Protein AF-A0A537DXI0-F1 (afdb_monomer_lite)

Foldseek 3Di:
DLQWDWDDDDPDIDIGDDPLSRVLVVVLVVCVVVVHDPVVSVVSSVVSVVVVVVVVVVVVVVPDPPPDDDD

pLDDT: mean 81.61, std 14.23, range [42.66, 94.25]

Radius of gyration: 17.72 Å; chains: 1; bounding box: 44×39×49 Å

Sequence (71 aa):
MTGAAISVSGHTVSIIGGYEAVSMAKDALEKLIKGRQHGTVYKFLRRRRQEIKKEKALGLWEGQVPTAKKP

Structure (mmCIF, N/CA/C/O backbone):
data_AF-A0A537DXI0-F1
#
_entry.id   AF-A0A537DXI0-F1
#
loop_
_atom_site.group_PDB
_atom_site.id
_atom_site.type_symbol
_atom_site.label_atom_id
_atom_site.label_alt_id
_atom_site.label_comp_id
_atom_site.label_asym_id
_atom_site.label_entity_id
_atom_site.label_seq_id
_atom_site.pdbx_PDB_ins_code
_atom_site.Cartn_x
_atom_site.Cartn_y
_atom_site.Cartn_z
_atom_site.occupancy
_atom_site.B_iso_or_equiv
_atom_site.auth_seq_id
_atom_site.auth_comp_id
_atom_site.auth_asym_id
_atom_site.auth_atom_id
_atom_site.pdbx_PDB_model_num
ATOM 1 N N . MET A 1 1 ? -7.174 -4.352 2.760 1.00 57.44 1 MET A N 1
ATOM 2 C CA . MET A 1 1 ? -7.123 -3.392 1.642 1.00 57.44 1 MET A CA 1
ATOM 3 C C . MET A 1 1 ? -7.245 -1.985 2.195 1.00 57.44 1 MET A C 1
ATOM 5 O O . MET A 1 1 ? -7.996 -1.792 3.147 1.00 57.44 1 MET A O 1
ATOM 9 N N . THR A 1 2 ? -6.428 -1.080 1.662 1.00 64.38 2 THR A N 1
ATOM 10 C CA . THR A 1 2 ? -6.074 0.256 2.179 1.00 64.38 2 THR A CA 1
ATOM 11 C C . THR A 1 2 ? -7.160 1.316 2.005 1.00 64.38 2 THR A C 1
ATOM 13 O O . THR A 1 2 ? -7.106 2.329 2.687 1.00 64.38 2 THR A O 1
ATOM 16 N N . GLY A 1 3 ? -8.160 1.084 1.147 1.00 75.56 3 GLY A N 1
ATOM 17 C CA . GLY A 1 3 ? -9.193 2.081 0.836 1.00 75.56 3 GLY A CA 1
ATOM 18 C C . GLY A 1 3 ? -8.705 3.213 -0.077 1.00 75.56 3 GLY A C 1
ATOM 19 O O . GLY A 1 3 ? -9.409 4.201 -0.226 1.00 75.56 3 GLY A O 1
ATOM 20 N N . ALA A 1 4 ? -7.515 3.073 -0.671 1.00 83.81 4 ALA A N 1
ATOM 21 C CA . ALA A 1 4 ? -7.003 3.968 -1.704 1.00 83.81 4 ALA A CA 1
ATOM 22 C C . ALA A 1 4 ? -7.254 3.368 -3.096 1.00 83.81 4 ALA A C 1
ATOM 24 O O . ALA A 1 4 ? -7.133 2.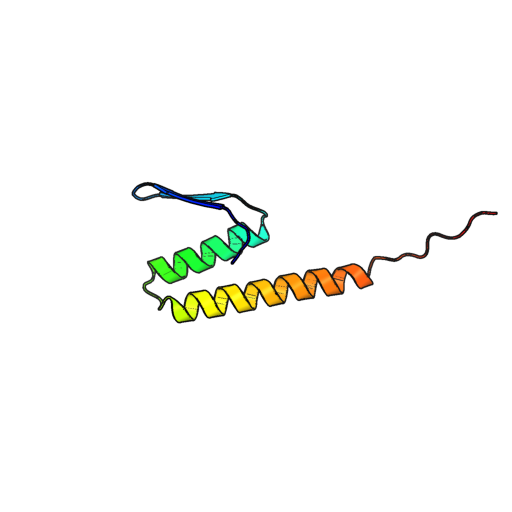152 -3.274 1.00 83.81 4 ALA A O 1
ATOM 25 N N . ALA A 1 5 ? -7.576 4.222 -4.064 1.00 86.44 5 ALA A N 1
ATOM 26 C CA . ALA A 1 5 ? -7.599 3.888 -5.481 1.00 86.44 5 ALA A CA 1
ATOM 27 C C . ALA A 1 5 ? -6.175 3.969 -6.044 1.00 86.44 5 ALA A C 1
ATOM 29 O O . ALA A 1 5 ? -5.429 4.899 -5.732 1.00 86.44 5 ALA A O 1
ATOM 30 N N . ILE A 1 6 ? -5.783 2.979 -6.844 1.00 90.06 6 ILE A N 1
ATOM 31 C CA . ILE A 1 6 ? -4.431 2.867 -7.399 1.00 90.06 6 ILE A CA 1
ATOM 32 C C . ILE A 1 6 ? -4.554 2.652 -8.906 1.00 90.06 6 ILE A C 1
ATOM 34 O O . ILE A 1 6 ? -5.312 1.784 -9.334 1.00 90.06 6 ILE A O 1
ATOM 38 N N . SER A 1 7 ? -3.795 3.418 -9.687 1.00 91.12 7 SER A N 1
ATOM 39 C CA . SER A 1 7 ? -3.641 3.240 -11.133 1.00 91.12 7 SER A CA 1
ATOM 40 C C . SER A 1 7 ? -2.168 3.042 -11.465 1.00 91.12 7 SER A C 1
ATOM 42 O O . SER A 1 7 ? -1.318 3.773 -10.959 1.00 91.12 7 SER A O 1
ATOM 44 N N . VAL A 1 8 ? -1.861 2.062 -12.309 1.00 91.25 8 VAL A N 1
ATOM 45 C CA . VAL A 1 8 ? -0.495 1.763 -12.757 1.00 91.25 8 VAL A CA 1
ATOM 46 C C . VAL A 1 8 ? -0.425 2.028 -14.255 1.00 91.25 8 VAL A C 1
ATOM 48 O O . VAL A 1 8 ? -1.108 1.361 -15.027 1.00 91.25 8 VAL A O 1
ATOM 51 N N . SER A 1 9 ? 0.399 2.995 -14.651 1.00 90.19 9 SER A N 1
ATOM 52 C CA . SER A 1 9 ? 0.550 3.432 -16.040 1.00 90.19 9 SER A CA 1
ATOM 53 C C . SER A 1 9 ? 2.025 3.408 -16.428 1.00 90.19 9 SER A C 1
ATOM 55 O O . SER A 1 9 ? 2.793 4.293 -16.048 1.00 90.19 9 SER A O 1
ATOM 57 N N . GLY A 1 10 ? 2.431 2.382 -17.179 1.00 91.12 10 GLY A N 1
ATOM 58 C CA . GLY A 1 10 ? 3.816 2.194 -17.616 1.00 91.12 10 GLY A CA 1
ATOM 59 C C . GLY A 1 10 ? 4.789 2.122 -16.436 1.00 91.12 10 GLY A C 1
ATOM 60 O O . GLY A 1 10 ? 4.829 1.123 -15.724 1.00 91.12 10 GLY A O 1
ATOM 61 N N . HIS A 1 11 ? 5.543 3.205 -16.225 1.00 90.12 11 HIS A N 1
ATOM 62 C CA . HIS A 1 11 ? 6.568 3.339 -15.179 1.00 90.12 11 HIS A CA 1
ATOM 63 C C . HIS A 1 11 ? 6.110 4.190 -13.984 1.00 90.12 11 HIS A C 1
ATOM 65 O O . HIS A 1 11 ? 6.914 4.544 -13.122 1.00 90.12 11 HIS A O 1
ATOM 71 N N . THR A 1 12 ? 4.832 4.569 -13.931 1.00 92.00 12 THR A N 1
ATOM 72 C CA . THR A 1 12 ? 4.297 5.477 -12.914 1.00 92.00 12 THR A CA 1
ATOM 73 C C . THR A 1 12 ? 3.088 4.862 -12.225 1.00 92.00 12 THR A C 1
ATOM 75 O O . THR A 1 12 ? 2.226 4.259 -12.862 1.00 92.00 12 THR A O 1
ATOM 78 N N . VAL A 1 13 ? 3.017 5.029 -10.903 1.00 91.62 13 VAL A N 1
ATOM 79 C CA . VAL A 1 13 ? 1.883 4.586 -10.088 1.00 91.62 13 VAL A CA 1
ATOM 80 C C . VAL A 1 13 ? 1.221 5.802 -9.456 1.00 91.62 13 VAL A C 1
ATOM 82 O O . VAL A 1 13 ? 1.847 6.533 -8.692 1.00 91.62 13 VAL A O 1
ATOM 85 N N . SER A 1 14 ? -0.054 6.006 -9.768 1.00 92.81 14 SER A N 1
ATOM 86 C CA . SER A 1 14 ? -0.896 7.048 -9.182 1.00 92.81 14 SER A CA 1
ATOM 87 C C . SER A 1 14 ? -1.711 6.460 -8.035 1.00 92.81 14 SER A C 1
ATOM 89 O O . SER A 1 14 ? -2.304 5.389 -8.173 1.00 92.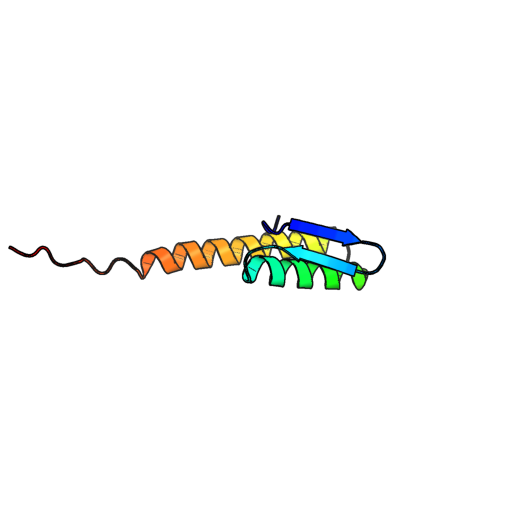81 14 SER A O 1
ATOM 91 N N . ILE A 1 15 ? -1.753 7.156 -6.899 1.00 92.94 15 ILE A N 1
ATOM 92 C CA . ILE A 1 15 ? -2.474 6.720 -5.698 1.00 92.94 15 ILE A CA 1
ATOM 93 C C . ILE A 1 15 ? -3.386 7.860 -5.252 1.00 92.94 15 ILE A C 1
ATOM 95 O O . ILE A 1 15 ? -2.918 8.974 -5.034 1.00 92.94 15 ILE A O 1
ATOM 99 N N . ILE A 1 16 ? -4.676 7.573 -5.098 1.00 91.56 16 ILE A N 1
ATOM 100 C CA . ILE A 1 16 ? -5.695 8.538 -4.679 1.00 91.56 16 ILE A CA 1
ATOM 101 C C . ILE A 1 16 ? -6.400 7.990 -3.440 1.00 91.56 16 ILE A C 1
ATOM 103 O O . ILE A 1 16 ? -6.915 6.872 -3.439 1.00 91.56 16 ILE A O 1
ATOM 107 N N . GLY A 1 17 ? -6.430 8.770 -2.364 1.00 88.62 17 GLY A N 1
ATOM 108 C CA . GLY A 1 17 ? -7.100 8.395 -1.124 1.00 88.62 17 GLY A CA 1
ATOM 109 C C . GLY A 1 17 ? -6.759 9.336 0.024 1.00 88.62 17 GLY A C 1
ATOM 110 O O . GLY A 1 17 ? -6.048 10.322 -0.154 1.00 88.62 17 GLY A O 1
ATOM 111 N N . GLY A 1 18 ? -7.253 9.015 1.221 1.00 88.50 18 GLY A N 1
ATOM 112 C CA . GLY A 1 18 ? -6.887 9.749 2.433 1.00 88.50 18 GLY A CA 1
ATOM 113 C C . GLY A 1 18 ? -5.392 9.630 2.746 1.00 88.50 18 GLY A C 1
ATOM 114 O O . GLY A 1 18 ? -4.765 8.625 2.408 1.00 88.50 18 GLY A O 1
ATOM 115 N N . TYR A 1 19 ? -4.836 10.631 3.432 1.00 87.00 19 TYR A N 1
ATOM 116 C CA . TYR A 1 19 ? -3.400 10.745 3.719 1.00 87.00 19 TYR A CA 1
ATOM 117 C C . TYR A 1 19 ? -2.771 9.447 4.264 1.00 87.00 19 TYR A C 1
ATOM 119 O O . TYR A 1 19 ? -1.792 8.939 3.715 1.00 87.00 19 TYR A O 1
ATOM 127 N N . GLU A 1 20 ? -3.386 8.842 5.283 1.00 85.06 20 GLU A N 1
ATOM 128 C CA . GLU A 1 20 ? -2.909 7.581 5.871 1.00 85.06 20 GLU A CA 1
ATOM 129 C C . GLU A 1 20 ? -2.943 6.407 4.881 1.00 85.06 20 GLU A C 1
ATOM 131 O O . GLU A 1 20 ? -2.047 5.560 4.865 1.00 85.06 20 GLU A O 1
ATOM 136 N N . ALA A 1 21 ? -3.987 6.342 4.050 1.00 87.88 21 ALA A N 1
ATOM 137 C CA . ALA A 1 21 ? -4.169 5.275 3.074 1.00 87.88 21 ALA A CA 1
ATOM 138 C C . ALA A 1 21 ? -3.137 5.373 1.944 1.00 87.88 21 ALA A C 1
ATOM 140 O O . ALA A 1 21 ? -2.600 4.347 1.523 1.00 87.88 21 ALA A O 1
ATOM 141 N N . VAL A 1 22 ? -2.829 6.596 1.495 1.00 90.94 22 VAL A N 1
ATOM 142 C CA . VAL A 1 22 ? -1.793 6.875 0.490 1.00 90.94 22 VAL A CA 1
ATOM 143 C C . VAL A 1 22 ? -0.412 6.512 1.029 1.00 90.94 22 VAL A C 1
ATOM 145 O O . VAL A 1 22 ? 0.328 5.792 0.361 1.00 90.94 22 VAL A O 1
ATOM 148 N N . SER A 1 23 ? -0.089 6.934 2.255 1.00 89.81 23 SER A N 1
ATOM 149 C CA . SER A 1 23 ? 1.188 6.613 2.904 1.00 89.81 23 SER A CA 1
ATOM 150 C C . SER A 1 23 ? 1.395 5.096 3.032 1.00 89.81 23 SER A C 1
ATOM 152 O O . SER A 1 23 ? 2.410 4.552 2.598 1.00 89.81 23 SER A O 1
ATOM 154 N N . MET A 1 24 ? 0.371 4.372 3.495 1.00 90.31 24 MET A N 1
ATOM 155 C CA . MET A 1 24 ? 0.429 2.911 3.599 1.00 90.31 24 MET A CA 1
ATOM 156 C C . MET A 1 24 ? 0.569 2.217 2.235 1.00 90.31 24 MET A C 1
ATOM 158 O O . MET A 1 24 ? 1.279 1.215 2.115 1.00 90.31 24 MET A O 1
ATOM 162 N N . ALA A 1 25 ? -0.129 2.716 1.211 1.00 90.88 25 ALA A N 1
ATOM 163 C CA . ALA A 1 25 ? -0.043 2.178 -0.141 1.00 90.88 25 ALA A CA 1
ATOM 164 C C . ALA A 1 25 ? 1.356 2.384 -0.742 1.00 90.88 25 ALA A C 1
ATOM 166 O O . ALA A 1 25 ? 1.885 1.455 -1.351 1.00 90.88 25 ALA A O 1
ATOM 167 N N . LYS A 1 26 ? 1.980 3.546 -0.508 1.00 91.50 26 LYS A N 1
ATOM 168 C CA . LYS A 1 26 ? 3.358 3.833 -0.922 1.00 91.50 26 LYS A CA 1
ATOM 169 C C . LYS A 1 26 ? 4.352 2.858 -0.287 1.00 91.50 26 LYS A C 1
ATOM 171 O O . LYS A 1 26 ? 5.119 2.227 -1.009 1.00 91.50 26 LYS A O 1
ATOM 176 N N . ASP A 1 27 ? 4.288 2.657 1.028 1.00 91.94 27 ASP A N 1
ATOM 177 C CA . ASP A 1 27 ? 5.173 1.718 1.733 1.00 91.94 27 ASP A CA 1
ATOM 178 C C . ASP A 1 27 ? 5.034 0.282 1.221 1.00 91.94 27 ASP A C 1
ATOM 180 O O . ASP A 1 27 ? 6.015 -0.455 1.084 1.00 91.94 27 ASP A O 1
ATOM 184 N N . ALA A 1 28 ? 3.800 -0.145 0.952 1.00 92.50 28 ALA A N 1
ATOM 185 C CA . ALA A 1 28 ? 3.542 -1.460 0.390 1.00 92.50 28 ALA A CA 1
ATOM 186 C C . ALA A 1 28 ? 4.105 -1.585 -1.030 1.00 92.50 28 ALA A C 1
ATOM 188 O O . ALA A 1 28 ? 4.734 -2.598 -1.339 1.00 92.50 28 ALA A O 1
ATOM 189 N N . LEU A 1 29 ? 3.929 -0.556 -1.860 1.00 91.81 29 LEU A N 1
ATOM 190 C CA . LEU A 1 29 ? 4.459 -0.510 -3.218 1.00 91.81 29 LEU A CA 1
ATOM 191 C C . LEU A 1 29 ? 5.990 -0.560 -3.217 1.00 91.81 29 LEU A C 1
ATOM 193 O O . LEU A 1 29 ? 6.568 -1.374 -3.929 1.00 91.81 29 LEU A O 1
ATOM 197 N N . GLU A 1 30 ? 6.656 0.216 -2.362 1.00 93.00 30 GLU A N 1
ATOM 198 C CA . GLU A 1 30 ? 8.113 0.160 -2.222 1.00 93.00 30 GLU A CA 1
ATOM 199 C C . GLU A 1 30 ? 8.604 -1.231 -1.816 1.00 93.00 30 GLU A C 1
ATOM 201 O O . GLU A 1 30 ? 9.623 -1.705 -2.317 1.00 93.00 30 GLU A O 1
ATOM 206 N N . LYS A 1 31 ? 7.894 -1.911 -0.907 1.00 93.81 31 LYS A N 1
ATOM 207 C CA . LYS A 1 31 ? 8.245 -3.281 -0.511 1.00 93.81 31 LYS A CA 1
ATOM 208 C C . LYS A 1 31 ? 8.107 -4.249 -1.684 1.00 93.81 31 LYS A C 1
ATOM 210 O O . LYS A 1 31 ? 8.969 -5.111 -1.836 1.00 93.81 31 LYS A O 1
ATOM 215 N N . LEU A 1 32 ? 7.071 -4.099 -2.506 1.00 92.19 32 LEU A N 1
ATOM 216 C CA . LEU A 1 32 ? 6.884 -4.914 -3.708 1.00 92.19 32 LEU A CA 1
ATOM 217 C C . LEU A 1 32 ? 7.981 -4.649 -4.744 1.00 92.19 32 LEU A C 1
ATOM 219 O O . LEU A 1 32 ? 8.589 -5.600 -5.222 1.00 92.19 32 LEU A O 1
ATOM 223 N N . ILE A 1 33 ? 8.297 -3.380 -5.022 1.00 92.06 33 ILE A N 1
ATOM 224 C CA . ILE A 1 33 ? 9.36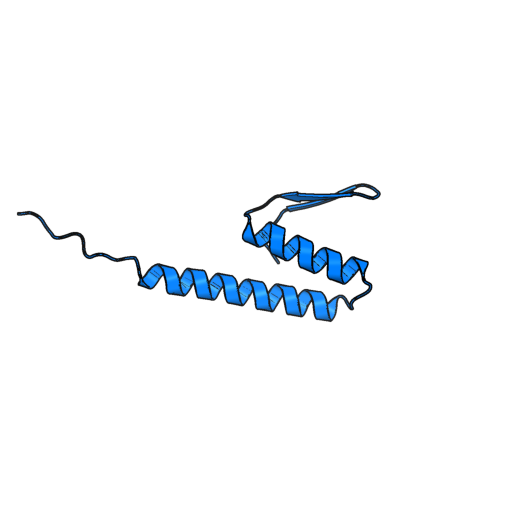3 -2.985 -5.960 1.00 92.06 33 ILE A CA 1
ATOM 225 C C . ILE A 1 33 ? 10.726 -3.530 -5.504 1.00 92.06 33 ILE A C 1
ATOM 227 O O . ILE A 1 33 ? 11.514 -3.993 -6.320 1.00 92.06 33 ILE A O 1
ATOM 231 N N . LYS A 1 34 ? 10.987 -3.557 -4.191 1.00 94.19 34 LYS A N 1
ATOM 232 C CA . LYS A 1 34 ? 12.203 -4.143 -3.596 1.00 94.19 34 LYS A CA 1
ATOM 233 C C . LYS A 1 34 ? 12.215 -5.686 -3.600 1.00 94.19 34 LYS A C 1
ATOM 235 O O . LYS A 1 34 ? 13.096 -6.279 -2.983 1.00 94.19 34 LYS A O 1
ATOM 240 N N . GLY A 1 35 ? 11.235 -6.348 -4.221 1.00 93.62 35 GLY A N 1
ATOM 241 C CA . GLY A 1 35 ? 11.170 -7.808 -4.342 1.00 93.62 35 GLY A CA 1
ATOM 242 C C . GLY A 1 35 ? 10.708 -8.538 -3.076 1.00 93.62 35 GLY A C 1
ATOM 243 O O . GLY A 1 35 ? 10.962 -9.732 -2.915 1.00 93.62 35 GLY A O 1
ATOM 244 N N . ARG A 1 36 ? 10.043 -7.859 -2.129 1.00 93.62 36 ARG A N 1
ATOM 245 C CA . ARG A 1 36 ? 9.484 -8.545 -0.953 1.00 93.62 36 ARG A CA 1
ATOM 246 C C . ARG A 1 36 ? 8.342 -9.466 -1.373 1.00 93.62 36 ARG A C 1
ATOM 248 O O . ARG A 1 36 ? 7.503 -9.108 -2.191 1.00 93.62 36 ARG A O 1
ATOM 255 N N . GLN A 1 37 ? 8.254 -10.622 -0.717 1.00 94.25 37 GLN A N 1
ATOM 256 C CA . GLN A 1 37 ? 7.154 -11.562 -0.921 1.00 94.25 37 GLN A CA 1
ATOM 257 C C . GLN A 1 37 ? 5.793 -10.893 -0.687 1.00 94.25 37 GLN A C 1
ATOM 259 O O . GLN A 1 37 ? 5.561 -10.272 0.357 1.00 94.25 37 GLN A O 1
ATOM 264 N N . HIS A 1 38 ? 4.862 -11.108 -1.618 1.00 90.50 38 HIS A N 1
ATOM 265 C CA . HIS A 1 38 ? 3.498 -10.577 -1.548 1.00 90.50 38 HIS A CA 1
ATOM 266 C C . HIS A 1 38 ? 2.801 -10.926 -0.225 1.00 90.50 38 HIS A C 1
ATOM 268 O O . HIS A 1 38 ? 2.145 -10.075 0.373 1.00 90.50 38 HIS A O 1
ATOM 274 N N . GLY A 1 39 ? 3.003 -12.143 0.299 1.00 92.50 39 GLY A N 1
ATOM 275 C CA . GLY A 1 39 ? 2.447 -12.566 1.589 1.00 92.50 39 GLY A CA 1
ATOM 276 C C . GLY A 1 39 ? 2.871 -11.668 2.758 1.00 92.50 39 GLY A C 1
ATOM 277 O O . GLY A 1 39 ? 2.041 -11.293 3.590 1.00 92.50 39 GLY A O 1
ATOM 278 N N . THR A 1 40 ? 4.138 -11.255 2.791 1.00 90.88 40 THR A N 1
ATOM 279 C CA . THR A 1 40 ? 4.676 -10.334 3.803 1.00 90.88 40 THR A CA 1
ATOM 280 C C . THR A 1 40 ? 4.079 -8.937 3.653 1.00 90.88 40 THR A C 1
ATOM 282 O O . THR A 1 40 ? 3.701 -8.320 4.650 1.00 90.88 40 THR A O 1
ATOM 285 N N . VAL A 1 41 ? 3.909 -8.459 2.417 1.00 92.12 41 VAL A N 1
ATOM 286 C CA . VAL A 1 41 ? 3.271 -7.163 2.137 1.00 92.12 41 VAL A CA 1
ATOM 287 C C . VAL A 1 41 ? 1.795 -7.173 2.544 1.00 92.12 41 VAL A C 1
ATOM 289 O O . VAL A 1 41 ? 1.327 -6.236 3.189 1.00 92.12 41 VAL A O 1
ATOM 292 N N . TYR A 1 42 ? 1.059 -8.254 2.278 1.00 90.56 42 TYR A N 1
ATOM 293 C CA . TYR A 1 42 ? -0.330 -8.379 2.724 1.00 90.56 42 TYR A CA 1
ATOM 294 C C . TYR A 1 42 ? -0.461 -8.433 4.247 1.00 90.56 42 TYR A C 1
ATOM 296 O O . TYR A 1 42 ? -1.381 -7.822 4.797 1.00 90.56 42 TYR A O 1
ATOM 304 N N . LYS A 1 43 ? 0.442 -9.140 4.941 1.00 90.38 43 LYS A N 1
ATOM 305 C CA . LYS A 1 43 ? 0.489 -9.152 6.413 1.00 90.38 43 LYS A CA 1
ATOM 306 C C . LYS A 1 43 ? 0.741 -7.746 6.961 1.00 90.38 43 LYS A C 1
ATOM 308 O O . LYS A 1 43 ? 0.011 -7.304 7.846 1.00 90.38 43 LYS A O 1
ATOM 313 N N . PHE A 1 44 ? 1.702 -7.027 6.382 1.00 90.00 44 PHE A N 1
ATOM 314 C CA . PHE A 1 44 ? 1.999 -5.635 6.723 1.00 90.00 44 PHE A CA 1
ATOM 315 C C . PHE A 1 44 ? 0.776 -4.721 6.540 1.00 90.00 44 PHE A C 1
ATOM 317 O O . PHE A 1 44 ? 0.364 -4.049 7.484 1.00 90.00 44 PHE A O 1
ATOM 324 N N . LEU A 1 45 ? 0.125 -4.769 5.373 1.00 88.56 45 LEU A N 1
ATOM 325 C CA . LEU A 1 45 ? -1.073 -3.976 5.078 1.00 88.56 45 LEU A CA 1
ATOM 326 C C . LEU A 1 45 ? -2.241 -4.281 6.026 1.00 88.56 45 LEU A C 1
ATOM 328 O O . LEU A 1 45 ? -2.989 -3.380 6.411 1.00 88.56 45 LEU A O 1
ATOM 332 N N . ARG A 1 46 ? -2.434 -5.551 6.406 1.00 88.06 46 ARG A N 1
ATOM 333 C CA . ARG A 1 46 ? -3.476 -5.927 7.374 1.00 88.06 46 ARG A CA 1
ATOM 334 C C . ARG A 1 46 ? -3.182 -5.372 8.760 1.00 88.06 46 ARG A C 1
ATOM 336 O O . ARG A 1 46 ? -4.085 -4.789 9.356 1.00 88.06 46 ARG A O 1
ATOM 343 N N . ARG A 1 47 ? -1.945 -5.527 9.241 1.00 88.62 47 ARG A N 1
ATOM 344 C CA . ARG A 1 47 ? -1.520 -5.020 10.549 1.00 88.62 47 ARG A CA 1
ATOM 345 C C . ARG A 1 47 ? -1.704 -3.507 10.630 1.00 88.62 47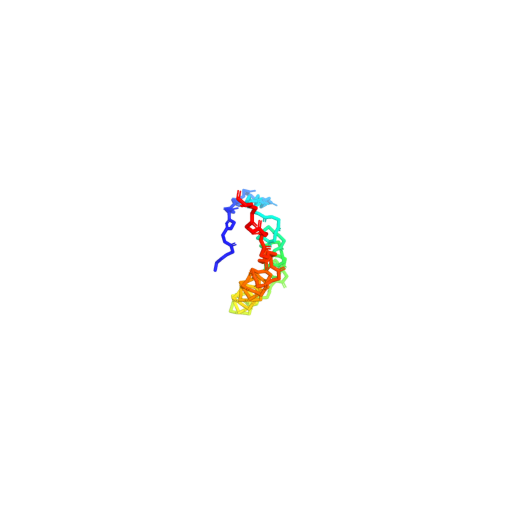 ARG A C 1
ATOM 347 O O . ARG A 1 47 ? -2.380 -3.027 11.533 1.00 88.62 47 ARG A O 1
ATOM 354 N N . ARG A 1 48 ? -1.213 -2.769 9.632 1.00 86.69 48 ARG A N 1
ATOM 355 C CA . ARG A 1 48 ? -1.313 -1.305 9.617 1.00 86.69 48 ARG A CA 1
ATOM 356 C C . ARG A 1 48 ? -2.763 -0.815 9.558 1.00 86.69 48 ARG A C 1
ATOM 358 O O . ARG A 1 48 ? -3.126 0.135 10.239 1.00 86.69 48 ARG A O 1
ATOM 365 N N . ARG A 1 49 ? -3.638 -1.511 8.822 1.00 83.56 49 ARG A N 1
ATOM 366 C CA . ARG A 1 49 ? -5.083 -1.220 8.828 1.00 83.56 49 ARG A CA 1
ATOM 367 C C . ARG A 1 49 ? -5.721 -1.437 10.203 1.00 83.56 49 ARG A C 1
ATOM 369 O O . ARG A 1 49 ? -6.635 -0.700 10.561 1.00 83.56 49 ARG A O 1
ATOM 376 N N . GLN A 1 50 ? -5.306 -2.469 10.935 1.00 84.81 50 GLN A N 1
ATOM 377 C CA . GLN A 1 50 ? -5.817 -2.732 12.282 1.00 84.81 50 GLN A CA 1
ATOM 378 C C . GLN A 1 50 ? -5.353 -1.666 13.274 1.00 84.81 50 GLN A C 1
ATOM 380 O O . GLN A 1 50 ? -6.170 -1.224 14.071 1.00 84.81 50 GLN A O 1
ATOM 385 N N . GLU A 1 51 ? -4.094 -1.233 13.197 1.00 85.12 51 GLU A N 1
ATOM 386 C CA . GLU A 1 51 ? -3.553 -0.141 14.021 1.00 85.12 51 GLU A CA 1
ATOM 387 C C . GLU A 1 51 ? -4.367 1.145 13.828 1.00 85.12 51 GLU A C 1
ATOM 389 O O . GLU A 1 51 ? -4.943 1.639 14.790 1.00 85.12 51 GLU A O 1
ATOM 394 N N . ILE A 1 52 ? -4.573 1.581 12.583 1.00 82.31 52 ILE A N 1
ATOM 395 C CA . ILE A 1 52 ? -5.352 2.797 12.280 1.00 82.31 52 ILE A CA 1
ATOM 396 C C . ILE A 1 52 ? -6.803 2.689 12.761 1.00 82.31 52 ILE A C 1
ATOM 398 O O . ILE A 1 52 ? -7.388 3.648 13.258 1.00 82.31 52 ILE A O 1
ATOM 402 N N . LYS A 1 53 ? -7.430 1.516 12.603 1.00 80.06 53 LYS A N 1
ATOM 403 C CA . LYS A 1 53 ? -8.788 1.300 13.121 1.00 80.06 53 LYS A CA 1
ATOM 404 C C . LYS A 1 53 ? -8.834 1.397 14.645 1.00 80.06 53 LYS A C 1
ATOM 406 O O . LYS A 1 53 ? -9.813 1.915 15.167 1.00 80.06 53 LYS A O 1
ATOM 411 N N . LYS A 1 54 ? -7.810 0.890 15.336 1.00 81.69 54 LYS A N 1
ATOM 412 C CA . LYS A 1 54 ? -7.696 0.981 16.795 1.00 81.69 54 LYS A CA 1
ATOM 413 C C . LYS A 1 54 ? -7.465 2.421 17.239 1.00 81.69 54 LYS A C 1
ATOM 415 O O . LYS A 1 54 ? -8.177 2.865 18.123 1.00 81.69 54 LYS A O 1
ATOM 420 N N . GLU A 1 55 ? -6.560 3.157 16.597 1.00 79.00 55 GLU A N 1
ATOM 421 C CA . GLU A 1 55 ? -6.330 4.582 16.881 1.00 79.00 55 GLU A CA 1
ATOM 422 C C . GLU A 1 55 ? -7.613 5.400 16.704 1.00 79.00 55 GLU A C 1
ATOM 424 O O . GLU A 1 55 ? -7.989 6.154 17.595 1.00 79.00 55 GLU A O 1
ATOM 429 N N . LYS A 1 56 ? -8.358 5.179 15.614 1.00 76.31 56 LYS A N 1
ATOM 430 C CA . LYS A 1 56 ? -9.656 5.840 15.396 1.00 76.31 56 LYS A CA 1
ATOM 431 C C . LYS A 1 56 ? -10.704 5.442 16.432 1.00 76.31 56 LYS A C 1
ATOM 433 O O . LYS A 1 56 ? -11.483 6.286 16.853 1.00 76.31 56 LYS A O 1
ATOM 438 N N . ALA A 1 57 ? -10.736 4.175 16.844 1.00 74.81 57 ALA A N 1
ATOM 439 C CA . ALA A 1 57 ? -11.652 3.707 17.882 1.00 74.81 57 ALA A CA 1
ATOM 440 C C . ALA A 1 57 ? -11.323 4.300 19.262 1.00 74.81 57 ALA A C 1
ATOM 442 O O . ALA A 1 57 ? -12.244 4.626 20.000 1.00 74.81 57 ALA A O 1
ATOM 443 N N . LEU A 1 58 ? -10.037 4.465 19.585 1.00 71.38 58 LEU A N 1
ATOM 444 C CA . LEU A 1 58 ? -9.570 5.053 20.842 1.00 71.38 58 LEU A CA 1
ATOM 445 C C . LEU A 1 58 ? -9.777 6.575 20.871 1.00 71.38 58 LEU A C 1
ATOM 447 O O . LEU A 1 58 ? -10.282 7.095 21.859 1.00 71.38 58 LEU A O 1
ATOM 451 N N . GLY A 1 59 ? -9.498 7.283 19.771 1.00 65.81 59 GLY A N 1
ATOM 452 C CA . GLY A 1 59 ? -9.709 8.735 19.680 1.00 65.81 59 GLY A CA 1
ATOM 453 C C . GLY A 1 59 ? -11.181 9.162 19.767 1.00 65.81 59 GLY A C 1
ATOM 454 O O . GLY A 1 59 ? -11.480 10.281 20.170 1.00 65.81 59 GLY A O 1
AT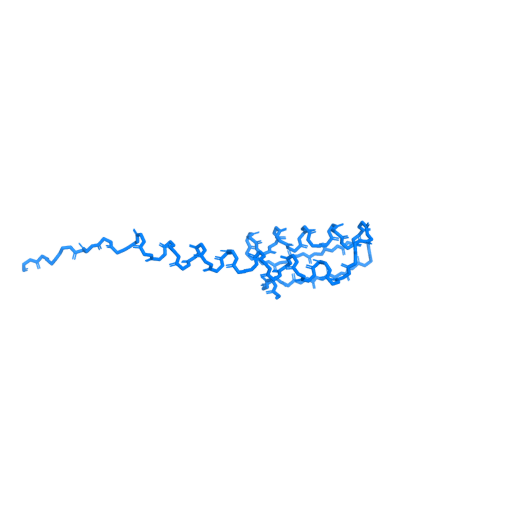OM 455 N N . LEU A 1 60 ? -12.123 8.263 19.458 1.00 59.69 60 LEU A N 1
ATOM 456 C CA . LEU A 1 60 ? -13.558 8.506 19.660 1.00 59.69 60 LEU A CA 1
ATOM 457 C C . LEU A 1 60 ? -13.951 8.583 21.146 1.00 59.69 60 LEU A C 1
ATOM 459 O O . LEU A 1 60 ? -15.004 9.133 21.459 1.00 59.69 60 LEU A O 1
ATOM 463 N N . TRP A 1 61 ? -13.133 8.046 22.057 1.00 60.88 61 TRP A N 1
ATOM 464 C CA . TRP A 1 61 ? -13.426 8.012 23.493 1.00 60.88 61 TRP A CA 1
ATOM 465 C C . TRP A 1 61 ? -12.881 9.245 24.229 1.00 60.88 61 TRP A C 1
ATOM 467 O O . TRP A 1 61 ? -13.337 9.543 25.327 1.00 60.88 61 TRP A O 1
ATOM 477 N N . GLU A 1 62 ? -11.977 10.012 23.612 1.00 58.81 62 GLU A N 1
ATOM 478 C CA . GLU A 1 62 ? -11.437 11.266 24.166 1.00 58.81 62 GLU A CA 1
ATOM 479 C C . GLU A 1 62 ? -12.312 12.499 23.843 1.00 58.81 62 GLU A C 1
ATOM 481 O O . GLU A 1 62 ? -12.030 13.602 24.305 1.00 58.81 62 GLU A O 1
ATOM 486 N N . GLY A 1 63 ? -13.390 12.332 23.064 1.00 55.78 63 GLY A N 1
ATOM 487 C CA . GLY A 1 63 ? -14.128 13.437 22.435 1.00 55.78 63 GLY A CA 1
ATOM 488 C C . GLY A 1 63 ? -15.554 13.725 22.921 1.00 55.78 63 GLY A C 1
ATOM 489 O O . GLY A 1 63 ? -16.200 14.595 22.342 1.00 55.78 63 GLY A O 1
ATOM 490 N N . GLN A 1 64 ? -16.082 13.053 23.950 1.00 49.50 64 GLN A N 1
ATOM 491 C CA . GLN A 1 64 ? -17.336 13.495 24.580 1.00 49.50 64 GLN A CA 1
ATOM 492 C C . GLN A 1 64 ? -17.026 14.425 25.754 1.00 49.50 64 GLN A C 1
ATOM 494 O O . GLN A 1 64 ? -17.070 14.020 26.912 1.00 49.50 64 GLN A O 1
ATOM 499 N N . VAL A 1 65 ? -16.747 15.701 25.468 1.00 57.50 65 VAL A N 1
ATOM 500 C CA . VAL A 1 65 ? -17.033 16.735 26.472 1.00 57.50 65 VAL A CA 1
ATOM 501 C C . VAL A 1 65 ? -18.550 16.733 26.683 1.00 57.50 65 VAL A C 1
ATOM 503 O O . VAL A 1 65 ? -19.282 16.943 25.712 1.00 57.50 65 VAL A O 1
ATOM 506 N N . PRO A 1 66 ? -19.065 16.472 27.900 1.00 52.69 66 PRO A N 1
ATOM 507 C CA . PRO A 1 66 ? -20.488 16.594 28.158 1.00 52.69 66 PRO A CA 1
ATOM 508 C C . PRO A 1 66 ? -20.840 18.073 28.002 1.00 52.69 66 PRO A C 1
ATOM 510 O O . PRO A 1 66 ? -20.542 18.892 28.870 1.00 52.69 66 PRO A O 1
ATOM 513 N N . THR A 1 67 ? -21.417 18.451 26.862 1.00 55.78 67 THR A N 1
ATOM 514 C CA . THR A 1 67 ? -21.914 19.810 26.661 1.00 55.78 67 THR A CA 1
ATOM 515 C C . THR A 1 67 ? -23.015 20.047 27.684 1.00 55.78 67 THR A C 1
ATOM 517 O O . THR A 1 67 ? -24.085 19.438 27.611 1.00 55.78 67 THR A O 1
ATOM 520 N N . ALA A 1 68 ? -22.700 20.881 28.674 1.00 51.19 68 ALA A N 1
ATOM 521 C CA . ALA A 1 68 ? -23.561 21.219 29.791 1.00 51.19 68 ALA A CA 1
ATOM 522 C C . ALA A 1 68 ? -24.947 21.662 29.304 1.00 51.19 68 ALA A C 1
ATOM 524 O O . ALA A 1 68 ? -25.079 22.570 28.481 1.00 51.19 68 ALA A O 1
ATOM 525 N N . LYS A 1 69 ? -25.978 21.015 29.851 1.00 51.16 69 LYS A N 1
ATOM 526 C CA . LYS A 1 69 ? -27.380 21.408 29.719 1.00 51.16 69 LYS A CA 1
ATOM 527 C C . LYS A 1 69 ? -27.522 22.832 30.272 1.00 51.16 69 LYS A C 1
ATOM 529 O O . LYS A 1 69 ? -27.252 23.051 31.451 1.00 51.16 69 LYS A O 1
ATOM 534 N N . LYS A 1 70 ? -27.887 23.798 29.428 1.00 42.66 70 LYS A N 1
ATOM 535 C CA . LYS A 1 70 ? -28.280 25.147 29.871 1.00 42.66 70 LYS A CA 1
ATOM 536 C C . LYS A 1 70 ? -29.799 25.203 30.119 1.00 42.66 70 LYS A C 1
ATOM 538 O O . LYS A 1 70 ? -30.500 24.376 29.536 1.00 42.66 70 LYS A O 1
ATOM 543 N N . PRO A 1 71 ? -30.239 26.084 31.041 1.00 58.91 71 PRO A N 1
ATOM 544 C CA . PRO A 1 71 ? -31.500 25.985 31.783 1.00 58.91 71 PRO A CA 1
ATOM 545 C C . PRO A 1 71 ? -32.754 26.120 30.922 1.00 58.91 71 PRO A C 1
A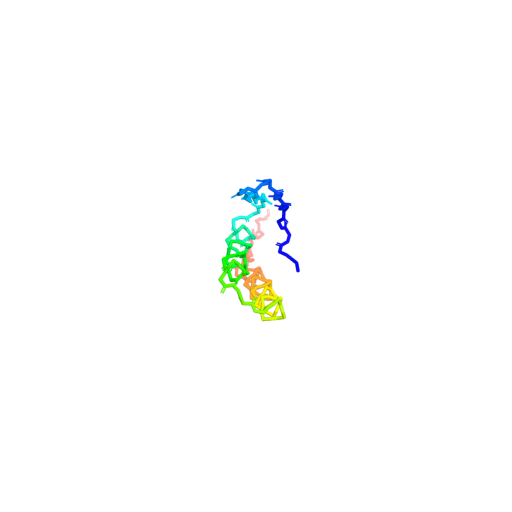TOM 547 O O . PRO A 1 71 ? -32.701 26.863 29.917 1.00 58.91 71 PRO A O 1
#

Secondary structure (DSSP, 8-state):
--S-EEEEETTEEEEES-HHHHHHHHHHHHHHHTT--HHHHHHHHHHHHHHHHHHHHHHTTS-----PPP-